Protein 6VD8 (pdb70)

Radius of gyration: 15.85 Å; Cα contacts (8 Å, |Δi|>4): 257; chains: 2; bounding box: 36×40×40 Å

Secondary structure (DSSP, 8-state):
---SSSPPHHHHHHHHHHHHTSTTEEEEEEEEEE-SSSS--EEEEEEEE-TTT--HHHHHHHHHHHHHHHH---EEEEEEESS--/---HHHHHHHHHTSTTEEEEEEEEEEE-TTS-EEEEEEEEE-TTT--HHHHHHHHHHHHHHHH---EEEEEEESS---

Organism: Pseudomonas aeruginosa (strain ATCC 15692 / DSM 22644 / CIP 104116 / JCM 14847 / LMG 12228 / 1C / PRS 101 / PAO1) (NCBI:txid208964)

Solvent-accessible surface area: 8931 Å² total; per-residue (Å²): 89,6,57,127,56,138,19,137,114,134,48,24,37,61,0,72,120,27,0,71,60,16,115,11,16,86,17,32,57,46,33,72,26,94,59,123,83,117,68,54,20,3,0,6,0,10,0,13,22,48,81,95,131,30,94,28,67,56,1,12,42,72,0,54,46,45,1,86,113,108,5,135,5,140,53,6,1,1,2,31,18,71,79,71,126,225,43,114,73,66,87,0,105,120,22,0,80,59,17,116,10,16,89,16,32,56,45,31,70,38,110,73,92,156,90,48,109,44,10,0,7,0,9,0,13,21,49,80,95,131,29,95,29,61,55,1,21,41,70,0,54,47,43,1,86,113,128,23,143,5,138,64,6,2,1,1,30,5,56,74,69,69,155

B-factor: mean 37.28, std 8.56, range [24.03, 72.31]

Foldseek 3Di:
DQDWDDRDVVNVVVVLCVLCVDWFFDDKDPWDWDDPDGPAIEIEIETAGACVTDPPVRSVVVSCCCCCVPVVHPHYHYHYDNDDD/DDDVVVVLCVLCVPWFFPDKDPWDWDADPVGAIEIEIETAGACVTDPPVRSVVVSCCCCCVPVVHPHYHYHYDNDDDD

Sequence (163 aa):
PLGSGVPKEIQLAELREALLGIPGVTGLHDLHVWSITSGKISLTSHLVYDPALVDAEALLGTVKALLHDRYEIEHSTLQLETSACEIQLAELREALLGIPGVTGLHDLHVWSITSGKISLTSHLVYDPALVDAEALLGTVKALLHDRYEIEHSTLQLETSACA

Structure (mmCIF, N/CA/C/O backbone):
data_6VD8
#
_entry.id   6VD8
#
_cell.length_a   36.916
_cell.length_b   58.247
_cell.length_c   72.014
_cell.angle_alpha   90.00
_cell.angle_beta   90.00
_cell.angle_gamma   90.00
#
_symmetry.space_group_name_H-M   'P 21 21 21'
#
loop_
_entity.id
_entity.type
_entity.pdbx_description
1 polymer 'Probable cation efflux system protein'
2 non-polymer 'ZINC ION'
3 water water
#
loop_
_atom_site.group_PDB
_atom_site.id
_atom_site.type_symbol
_atom_site.label_atom_id
_atom_site.label_alt_id
_atom_site.label_comp_id
_atom_site.label_asym_id
_atom_site.label_entity_id
_atom_site.label_seq_id
_atom_site.pdbx_PDB_ins_code
_atom_site.Cartn_x
_atom_site.Cartn_y
_atom_site.Cartn_z
_atom_site.occupancy
_atom_site.B_iso_or_equiv
_atom_site.auth_seq_id
_atom_site.auth_comp_id
_atom_site.auth_asym_id
_atom_site.auth_atom_id
_atom_site.pdbx_PDB_model_num
ATOM 1 N N . PRO A 1 1 ? -3.284 -14.576 47.041 1.00 59.04 206 PRO A N 1
ATOM 2 C CA . PRO A 1 1 ? -2.723 -15.935 46.907 1.00 59.42 206 PRO A CA 1
ATOM 3 C C . PRO A 1 1 ? -1.534 -16.253 47.833 1.00 60.00 206 PRO A C 1
ATOM 4 O O . PRO A 1 1 ? -1.023 -17.357 47.748 1.00 59.49 206 PRO A O 1
ATOM 8 N N . LEU A 1 2 ? -1.125 -15.298 48.680 1.00 60.69 207 LEU A N 1
ATOM 9 C CA . LEU A 1 2 ? -0.054 -15.473 49.700 1.00 60.83 207 LEU A CA 1
ATOM 10 C C . LEU A 1 2 ? -0.665 -16.027 50.994 1.00 61.68 207 LEU A C 1
ATOM 11 O O . LEU A 1 2 ? 0.092 -16.603 51.799 1.00 61.63 207 LEU A O 1
ATOM 16 N N . GLY A 1 3 ? -1.977 -15.843 51.184 1.00 62.65 208 GLY A N 1
ATOM 17 C CA . GLY A 1 3 ? -2.747 -16.383 52.321 1.00 63.25 208 GLY A CA 1
ATOM 18 C C . GLY A 1 3 ? -2.406 -15.685 53.627 1.00 64.14 208 GLY A C 1
ATOM 19 O O . GLY A 1 3 ? -1.535 -14.792 53.616 1.00 63.74 208 GLY A O 1
ATOM 20 N N . SER A 1 4 ? -3.080 -16.075 54.713 1.00 66.21 209 SER A N 1
ATOM 21 C CA . SER A 1 4 ? -2.831 -15.596 56.098 1.00 66.84 209 SER A CA 1
ATOM 22 C C . SER A 1 4 ? -1.649 -16.368 56.693 1.00 66.95 209 SER A C 1
ATOM 23 O O . SER A 1 4 ? -1.527 -17.575 56.401 1.00 68.05 209 SER A O 1
ATOM 26 N N . GLY A 1 5 ? -0.818 -15.692 57.493 1.00 66.28 210 GLY A N 1
ATOM 27 C CA . GLY A 1 5 ? 0.414 -16.253 58.081 1.00 65.47 210 GLY A CA 1
ATOM 28 C C . GLY A 1 5 ? 1.615 -16.035 57.176 1.00 64.37 210 GLY A C 1
ATOM 29 O O . GLY A 1 5 ? 1.435 -15.461 56.081 1.00 64.34 210 GLY A O 1
ATOM 30 N N . VAL A 1 6 ? 2.797 -16.475 57.624 1.00 61.99 211 VAL A N 1
ATOM 31 C CA . VAL A 1 6 ? 4.104 -16.312 56.916 1.00 60.40 211 VAL A CA 1
ATOM 32 C C . VAL A 1 6 ? 3.976 -16.856 55.493 1.00 57.97 211 VAL A C 1
ATOM 33 O O . VAL A 1 6 ? 3.725 -18.045 55.301 1.00 56.94 211 VAL A O 1
ATOM 37 N N . PRO A 1 7 ? 4.120 -16.000 54.453 1.00 55.34 212 PRO A N 1
ATOM 38 C CA . PRO A 1 7 ? 4.128 -16.466 53.066 1.00 54.25 212 PRO A CA 1
ATOM 39 C C . PRO A 1 7 ? 5.203 -17.534 52.810 1.00 52.27 212 PRO A C 1
ATOM 40 O O . PRO A 1 7 ? 6.331 -17.335 53.222 1.00 50.89 212 PRO A O 1
ATOM 44 N N . LYS A 1 8 ? 4.823 -18.632 52.147 1.00 51.24 213 LYS A N 1
ATOM 45 C CA . LYS A 1 8 ? 5.734 -19.749 51.776 1.00 50.63 213 LYS A CA 1
ATOM 46 C C . LYS A 1 8 ? 6.544 -19.349 50.537 1.00 49.09 213 LYS A C 1
ATOM 47 O O . LYS A 1 8 ? 6.109 -18.430 49.818 1.00 49.66 213 LYS A O 1
ATOM 53 N N . GLU A 1 9 ? 7.670 -20.028 50.296 1.00 47.68 214 GLU A N 1
ATOM 54 C CA . GLU A 1 9 ? 8.619 -19.730 49.187 1.00 46.87 214 GLU A CA 1
ATOM 55 C C . GLU A 1 9 ? 8.001 -20.137 47.843 1.00 46.54 214 GLU A C 1
ATOM 56 O O . GLU A 1 9 ? 8.453 -19.601 46.809 1.00 46.35 214 GLU A O 1
ATOM 62 N N . ILE A 1 10 ? 7.022 -21.050 47.854 1.00 46.56 215 ILE A N 1
ATOM 63 C CA . ILE A 1 10 ? 6.315 -21.545 46.634 1.00 46.45 215 ILE A CA 1
ATOM 64 C C . ILE A 1 10 ? 5.234 -20.535 46.225 1.00 45.51 215 ILE A C 1
ATOM 65 O O . ILE A 1 10 ? 4.949 -20.460 45.018 1.00 45.73 215 ILE A O 1
ATOM 70 N N . GLN A 1 11 ? 4.683 -19.775 47.180 1.00 44.33 216 GLN A N 1
ATOM 71 C CA . GLN A 1 11 ? 3.726 -18.662 46.927 1.00 43.40 216 GLN A CA 1
ATOM 72 C C . GLN A 1 11 ? 4.509 -17.463 46.376 1.00 42.45 216 GLN A C 1
ATOM 73 O O . GLN A 1 11 ? 4.044 -16.841 45.394 1.00 41.88 216 GLN A O 1
ATOM 79 N N . LEU A 1 12 ? 5.702 -17.216 46.925 1.00 41.69 217 LEU A N 1
ATOM 80 C CA . LEU A 1 12 ? 6.663 -16.194 46.424 1.00 41.16 217 LEU A CA 1
ATOM 81 C C . LEU A 1 12 ? 7.107 -16.564 45.003 1.00 40.48 217 LEU A C 1
ATOM 82 O O . LEU A 1 12 ? 7.264 -15.644 44.186 1.00 39.95 217 LEU A O 1
ATOM 87 N N . ALA A 1 13 ? 7.299 -17.858 44.727 1.00 40.88 218 ALA A N 1
ATOM 88 C CA . ALA A 1 13 ? 7.671 -18.397 43.396 1.00 41.50 218 ALA A CA 1
ATOM 89 C C . ALA A 1 13 ? 6.621 -17.975 42.362 1.00 41.81 218 ALA A C 1
ATOM 90 O O . ALA A 1 13 ? 7.014 -17.553 41.265 1.00 42.12 218 ALA A O 1
ATOM 92 N N . GLU A 1 14 ? 5.337 -18.081 42.713 1.00 43.24 219 GLU A N 1
ATOM 93 C CA . GLU A 1 14 ? 4.187 -17.712 41.843 1.00 44.11 219 GLU A CA 1
ATOM 94 C C . GLU A 1 14 ? 4.117 -16.182 41.708 1.00 43.40 219 GLU A C 1
ATOM 95 O O . GLU A 1 14 ? 3.780 -15.703 40.603 1.00 43.06 219 GLU A O 1
ATOM 101 N N . LEU A 1 15 ? 4.417 -15.447 42.785 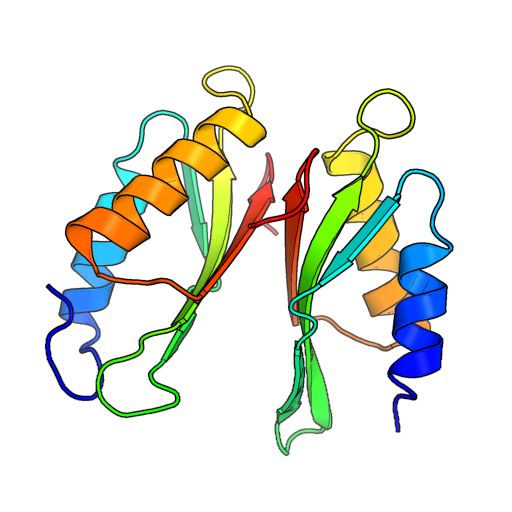1.00 42.57 220 LEU A N 1
ATOM 102 C CA . LEU A 1 15 ? 4.469 -13.958 42.796 1.00 41.82 220 LEU A CA 1
ATOM 103 C C . LEU A 1 15 ? 5.584 -13.475 41.856 1.00 41.21 220 LEU A C 1
ATOM 104 O O . LEU A 1 15 ? 5.351 -12.493 41.129 1.00 39.55 220 LEU A O 1
ATOM 109 N N . ARG A 1 16 ? 6.745 -14.138 41.879 1.00 41.34 221 ARG A N 1
ATOM 110 C CA . ARG A 1 16 ? 7.904 -13.845 40.988 1.00 42.28 221 ARG A CA 1
ATOM 111 C C . ARG A 1 16 ? 7.471 -13.997 39.525 1.00 41.42 221 ARG A C 1
ATOM 112 O O . ARG A 1 16 ? 7.720 -13.066 38.742 1.00 39.88 221 ARG A O 1
ATOM 120 N N . GLU A 1 17 ? 6.851 -15.128 39.179 1.00 41.56 222 GLU A N 1
ATOM 121 C CA . GLU A 1 17 ? 6.348 -15.439 37.811 1.00 42.05 222 GLU A CA 1
ATOM 122 C C . GLU A 1 17 ? 5.367 -14.352 37.357 1.00 40.37 222 GLU A C 1
ATOM 123 O O . GLU A 1 17 ? 5.467 -13.925 36.190 1.00 40.64 222 GLU A O 1
ATOM 129 N N . ALA A 1 18 ? 4.460 -13.926 38.243 1.00 38.79 223 ALA A N 1
ATOM 130 C CA . ALA A 1 18 ? 3.431 -12.890 37.976 1.00 38.27 223 ALA A CA 1
ATOM 131 C C . ALA A 1 18 ? 4.107 -11.567 37.584 1.00 37.35 223 ALA A C 1
ATOM 132 O O . ALA A 1 18 ? 3.669 -10.949 36.593 1.00 37.30 223 ALA A O 1
ATOM 134 N N . LEU A 1 19 ? 5.140 -11.160 38.327 1.00 36.38 224 LEU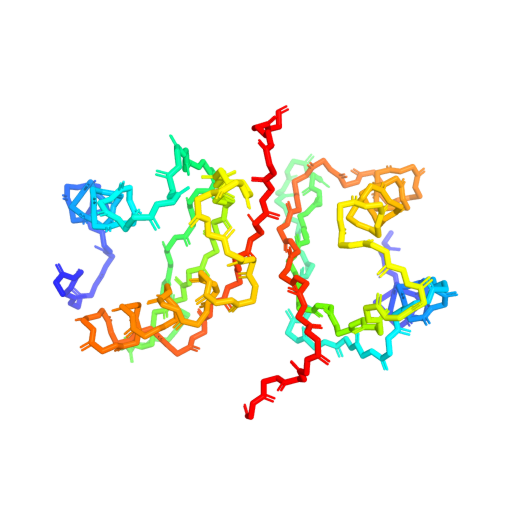 A N 1
ATOM 135 C CA . LEU A 1 19 ? 5.904 -9.904 38.090 1.00 36.06 224 LEU A CA 1
ATOM 136 C C . LEU A 1 19 ? 6.744 -10.037 36.812 1.00 36.46 224 LEU A C 1
ATOM 137 O O . LEU A 1 19 ? 6.770 -9.072 36.025 1.00 36.65 224 LEU A O 1
ATOM 142 N N . LEU A 1 20 ? 7.398 -11.186 36.612 1.00 36.89 225 LEU A N 1
ATOM 143 C CA . LEU A 1 20 ? 8.228 -11.489 35.411 1.00 37.85 225 LEU A CA 1
ATOM 144 C C . LEU A 1 20 ? 7.331 -11.656 34.176 1.00 38.47 225 LEU A C 1
ATOM 145 O O . LEU A 1 20 ? 7.855 -11.521 33.054 1.00 39.27 225 LEU A O 1
ATOM 150 N N . GLY A 1 21 ? 6.038 -11.939 34.375 1.00 38.87 226 GLY A N 1
ATOM 151 C CA . GLY A 1 21 ? 5.040 -12.119 33.301 1.00 39.01 226 GLY A CA 1
ATOM 152 C C . GLY A 1 21 ? 4.524 -10.801 32.736 1.00 39.35 226 GLY A C 1
ATOM 153 O O . GLY A 1 21 ? 3.887 -10.837 31.666 1.00 39.49 226 GLY A O 1
ATOM 154 N N . ILE A 1 22 ? 4.763 -9.677 33.422 1.00 39.41 227 ILE A N 1
ATOM 155 C CA . ILE A 1 22 ? 4.326 -8.316 32.982 1.00 39.09 227 ILE A CA 1
ATOM 156 C C . ILE A 1 22 ? 5.137 -7.921 31.748 1.00 38.34 227 ILE A C 1
ATOM 157 O O . ILE A 1 22 ? 6.363 -7.989 31.773 1.00 38.50 227 ILE A O 1
ATOM 162 N N . PRO A 1 23 ? 4.485 -7.517 30.631 1.00 37.42 228 PRO A N 1
ATOM 163 C CA . PRO A 1 23 ? 5.200 -7.034 29.448 1.00 37.22 228 PRO A CA 1
ATOM 164 C C . PRO A 1 23 ? 6.155 -5.872 29.761 1.00 36.53 228 PRO A C 1
ATOM 165 O O . PRO A 1 23 ? 5.713 -4.893 30.339 1.00 37.23 228 PRO A O 1
ATOM 169 N N . GLY A 1 24 ? 7.430 -6.017 29.385 1.00 35.68 229 GLY A N 1
ATOM 170 C CA . GLY A 1 24 ? 8.485 -5.006 29.593 1.00 35.30 229 GLY A CA 1
ATOM 171 C C . GLY A 1 24 ? 9.481 -5.423 30.663 1.00 34.69 229 GLY A C 1
ATOM 172 O O . GLY A 1 24 ? 10.639 -4.980 30.582 1.00 34.44 229 GLY A O 1
ATOM 173 N N . VAL A 1 25 ? 9.052 -6.241 31.632 1.00 34.55 230 VAL A N 1
ATOM 174 C CA . VAL A 1 25 ? 9.900 -6.744 32.755 1.00 34.49 230 VAL A CA 1
ATOM 175 C C . VAL A 1 25 ? 10.833 -7.836 32.216 1.00 34.46 230 VAL A C 1
ATOM 176 O O . VAL A 1 25 ? 10.321 -8.820 31.650 1.00 34.38 230 VAL A O 1
ATOM 180 N N . THR A 1 26 ? 12.147 -7.656 32.385 1.00 34.34 231 THR A N 1
ATOM 181 C CA . THR A 1 26 ? 13.210 -8.593 31.931 1.00 34.50 231 THR A CA 1
ATOM 182 C C . THR A 1 26 ? 13.826 -9.336 33.124 1.00 34.46 231 THR A C 1
ATOM 183 O O . THR A 1 26 ? 14.344 -10.449 32.906 1.00 34.70 231 THR A O 1
ATOM 187 N N . GLY A 1 27 ? 13.784 -8.749 34.326 1.00 33.74 232 GLY A N 1
ATOM 188 C CA . GLY A 1 27 ? 14.493 -9.270 35.511 1.00 33.72 232 GLY A CA 1
ATOM 189 C C . GLY A 1 27 ? 13.810 -8.904 36.819 1.00 33.33 232 GLY A C 1
ATOM 190 O O . GLY A 1 27 ? 12.943 -8.003 36.819 1.00 32.72 232 GLY A O 1
ATOM 191 N N . LEU A 1 28 ? 14.220 -9.571 37.900 1.00 33.03 233 LEU A N 1
ATOM 192 C CA . LEU A 1 28 ? 13.639 -9.443 39.261 1.00 32.94 233 LEU A CA 1
ATOM 193 C C . LEU A 1 28 ? 14.662 -9.959 40.281 1.00 31.87 233 LEU A C 1
ATOM 194 O O . LEU A 1 28 ? 15.133 -11.098 40.108 1.00 31.66 233 LEU A O 1
ATOM 199 N N . HIS A 1 29 ? 15.014 -9.145 41.283 1.00 30.63 234 HIS A N 1
ATOM 200 C CA . HIS A 1 29 ? 15.943 -9.521 42.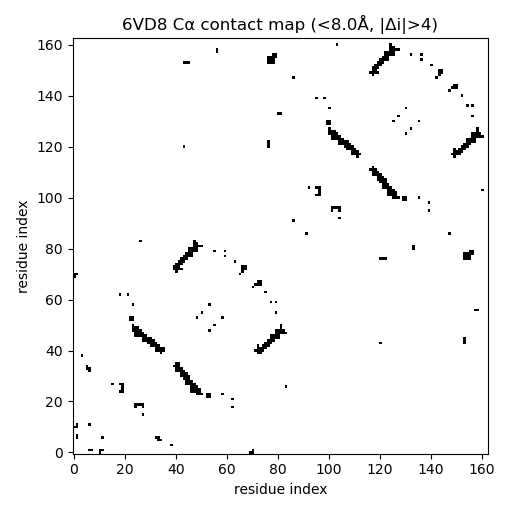384 1.00 30.05 234 HIS A CA 1
ATOM 201 C C . HIS A 1 29 ? 15.680 -8.664 43.628 1.00 29.56 234 HIS A C 1
ATOM 202 O O . HIS A 1 29 ? 15.002 -7.624 43.508 1.00 29.37 234 HIS A O 1
ATOM 209 N N . ASP A 1 30 ? 16.206 -9.105 44.775 1.00 29.06 235 ASP A N 1
ATOM 210 C CA . ASP A 1 30 ? 16.089 -8.432 46.097 1.00 28.85 235 ASP A CA 1
ATOM 211 C C . ASP A 1 30 ? 14.606 -8.294 46.464 1.00 28.86 235 ASP A C 1
ATOM 212 O O . ASP A 1 30 ? 14.204 -7.207 46.927 1.00 29.55 235 ASP A O 1
ATOM 217 N N . LEU A 1 31 ? 13.830 -9.365 46.270 1.00 28.63 236 LEU A N 1
ATOM 218 C CA . LEU A 1 31 ? 12.392 -9.441 46.644 1.00 28.40 236 LEU A CA 1
ATOM 219 C C . LEU A 1 31 ? 12.281 -9.611 48.162 1.00 28.36 236 LEU A C 1
ATOM 220 O O . LEU A 1 31 ? 12.871 -10.570 48.689 1.00 28.06 236 LEU A O 1
ATOM 225 N N . HIS A 1 32 ? 11.563 -8.702 48.827 1.00 28.48 237 HIS A N 1
ATOM 226 C CA . HIS A 1 32 ? 11.193 -8.784 50.264 1.00 29.01 237 HIS A CA 1
ATOM 227 C C . HIS A 1 32 ? 9.670 -8.742 50.392 1.00 29.65 237 HIS A C 1
ATOM 228 O O . HIS A 1 32 ? 9.069 -7.768 49.903 1.00 29.01 237 HIS A O 1
ATOM 235 N N . VAL A 1 33 ? 9.083 -9.770 51.007 1.00 30.93 238 VAL A N 1
ATOM 236 C CA . VAL A 1 33 ? 7.641 -9.829 51.382 1.00 32.47 238 VAL A CA 1
ATOM 237 C C . VAL A 1 33 ? 7.564 -10.206 52.864 1.00 33.80 238 VAL A C 1
ATOM 238 O O . VAL A 1 33 ? 8.131 -11.250 53.233 1.00 33.76 238 VAL A O 1
ATOM 242 N N . TRP A 1 34 ? 6.908 -9.375 53.679 1.00 35.79 239 TRP A N 1
ATOM 243 C CA . TRP A 1 34 ? 6.757 -9.579 55.146 1.00 37.97 239 TRP A CA 1
ATOM 244 C C . TRP A 1 34 ? 5.415 -9.010 55.622 1.00 40.53 239 TRP A C 1
ATOM 245 O O . TRP A 1 34 ? 4.843 -8.171 54.897 1.00 40.43 239 TRP A O 1
ATOM 256 N N . SER A 1 35 ? 4.949 -9.448 56.798 1.00 44.34 240 SER A N 1
ATOM 257 C CA . SER A 1 35 ? 3.730 -8.943 57.484 1.00 47.90 240 SER A CA 1
ATOM 258 C C . SER A 1 35 ? 4.119 -8.186 58.760 1.00 51.48 240 SER A C 1
ATOM 259 O O . 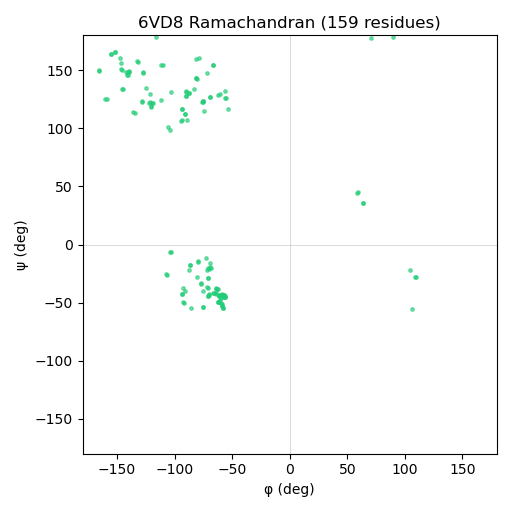SER A 1 35 ? 4.844 -8.762 59.591 1.00 53.41 240 SER A O 1
ATOM 262 N N . ILE A 1 36 ? 3.679 -6.929 58.871 1.00 55.13 241 ILE A N 1
ATOM 263 C CA . ILE A 1 36 ? 3.946 -6.030 60.032 1.00 57.60 241 ILE A CA 1
ATOM 264 C C . ILE A 1 36 ? 2.875 -6.303 61.092 1.00 60.24 241 ILE A C 1
ATOM 265 O O . ILE A 1 36 ? 3.247 -6.592 62.242 1.00 61.38 241 ILE A O 1
ATOM 270 N N . THR A 1 37 ? 1.598 -6.204 60.704 1.00 62.31 242 THR A N 1
ATOM 271 C CA . THR A 1 37 ? 0.405 -6.524 61.536 1.00 64.17 242 THR A CA 1
ATOM 272 C C . THR A 1 37 ? -0.339 -7.703 60.900 1.00 65.18 242 THR A C 1
ATOM 273 O O . THR A 1 37 ? 0.098 -8.164 59.830 1.00 65.59 242 THR A O 1
ATOM 277 N N . SER A 1 38 ? -1.428 -8.159 61.529 1.00 64.80 243 SER A N 1
ATOM 278 C CA . SER A 1 38 ? -2.274 -9.279 61.040 1.00 64.18 243 SER A CA 1
ATOM 279 C C . SER A 1 38 ? -3.128 -8.809 59.854 1.00 63.89 243 SER A C 1
ATOM 280 O O . SER A 1 38 ? -4.014 -7.942 60.050 1.00 63.87 243 SER A O 1
ATOM 283 N N . GLY A 1 39 ? -2.873 -9.381 58.675 1.00 62.67 244 GLY A N 1
ATOM 284 C CA . GLY A 1 39 ? -3.588 -9.079 57.417 1.00 61.54 244 GLY A CA 1
ATOM 285 C C . GLY A 1 39 ? -2.732 -8.255 56.470 1.00 60.46 244 GLY A C 1
ATOM 286 O O . GLY A 1 39 ? -2.533 -8.695 55.316 1.00 61.28 244 GLY A O 1
ATOM 287 N N . LYS A 1 40 ? -2.235 -7.104 56.936 1.00 58.35 245 LYS A N 1
ATOM 288 C CA . LYS A 1 40 ? -1.411 -6.156 56.133 1.00 56.33 245 LYS A CA 1
ATOM 289 C C . LYS A 1 40 ? -0.111 -6.852 55.710 1.00 54.62 245 LYS A C 1
ATOM 290 O O . LYS A 1 40 ? 0.562 -7.429 56.588 1.00 55.21 245 LYS A O 1
ATOM 292 N N . ILE A 1 41 ? 0.207 -6.813 54.415 1.00 51.72 246 ILE A N 1
ATOM 293 C CA . ILE A 1 41 ? 1.438 -7.412 53.813 1.00 49.70 246 ILE A CA 1
ATOM 294 C C . ILE A 1 41 ? 2.166 -6.312 53.038 1.00 46.09 246 ILE A C 1
ATOM 295 O O . ILE A 1 41 ? 1.499 -5.581 52.285 1.00 45.75 246 ILE A O 1
ATOM 300 N N . SER A 1 42 ? 3.487 -6.219 53.218 1.00 42.38 247 SER A N 1
ATOM 301 C CA . SER A 1 42 ? 4.386 -5.235 52.562 1.00 39.58 247 SER A CA 1
ATOM 302 C C . SER A 1 42 ? 5.292 -5.956 51.558 1.00 36.68 247 SER A C 1
ATOM 303 O O . SER A 1 42 ? 5.527 -7.160 51.739 1.00 35.40 247 SER A O 1
ATOM 306 N N . LEU A 1 43 ? 5.766 -5.235 50.539 1.00 34.13 248 LEU A N 1
ATOM 307 C CA . LEU A 1 43 ? 6.657 -5.772 49.478 1.00 33.02 248 LEU A CA 1
ATOM 308 C C . LEU A 1 43 ? 7.659 -4.694 49.046 1.00 32.50 248 LEU A C 1
ATOM 309 O O . LEU A 1 43 ? 7.240 -3.548 48.823 1.00 32.35 248 LEU A O 1
ATOM 314 N N . THR A 1 44 ? 8.937 -5.061 48.939 1.00 31.36 249 THR A N 1
ATOM 315 C CA . THR A 1 44 ? 9.982 -4.286 48.221 1.00 30.77 249 THR A CA 1
ATOM 316 C C . THR A 1 44 ? 10.667 -5.226 47.227 1.00 30.18 249 THR A C 1
ATOM 317 O O . THR A 1 44 ? 10.750 -6.436 47.518 1.00 30.96 249 THR A O 1
ATOM 321 N N . SER A 1 45 ? 11.120 -4.687 46.094 1.00 29.28 250 SER A N 1
ATOM 322 C CA . SER A 1 45 ? 11.787 -5.456 45.014 1.00 28.83 250 SER A CA 1
ATOM 323 C C . SER A 1 45 ? 12.495 -4.511 44.040 1.00 28.70 250 SER A C 1
ATOM 324 O O . SER A 1 45 ? 12.031 -3.365 43.876 1.00 28.88 250 SER A O 1
ATOM 327 N N . HIS A 1 46 ? 13.588 -4.985 43.436 1.00 28.22 251 HIS A N 1
ATOM 328 C CA . HIS A 1 46 ? 14.220 -4.394 42.229 1.00 28.38 251 HIS A CA 1
ATOM 329 C C . HIS A 1 46 ? 13.581 -5.045 40.999 1.00 28.59 251 HIS A C 1
ATOM 330 O O . HIS A 1 46 ? 13.462 -6.283 40.991 1.00 28.55 251 HIS A O 1
ATOM 337 N N . LEU A 1 47 ? 13.165 -4.237 40.020 1.00 28.87 252 LEU A N 1
ATOM 338 C CA . LEU A 1 47 ? 12.577 -4.706 38.737 1.00 29.40 252 LEU A CA 1
ATOM 339 C C . LEU A 1 47 ? 13.434 -4.189 37.580 1.00 29.37 252 LEU A C 1
ATOM 340 O O . LEU A 1 47 ? 13.562 -2.959 37.445 1.00 29.15 252 LEU A O 1
ATOM 345 N N . VAL A 1 48 ? 14.004 -5.102 36.790 1.00 29.47 253 VAL A N 1
ATOM 346 C CA . VAL A 1 48 ? 14.743 -4.776 35.536 1.00 30.12 253 VAL A CA 1
ATOM 347 C C . VAL A 1 48 ? 13.721 -4.794 34.394 1.00 30.81 253 VAL A C 1
ATOM 348 O O . VAL A 1 48 ? 12.979 -5.790 34.284 1.00 30.75 253 VAL A O 1
ATOM 352 N N . TYR A 1 49 ? 13.663 -3.717 33.606 1.00 31.48 254 TYR A N 1
ATOM 353 C CA . TYR A 1 49 ? 12.703 -3.539 32.486 1.00 31.72 254 TYR A CA 1
ATOM 354 C C . TYR A 1 49 ? 13.453 -3.069 31.234 1.00 32.40 254 TYR A C 1
ATOM 355 O O . TYR A 1 49 ? 14.561 -2.513 31.365 1.00 31.99 254 TYR A O 1
ATOM 364 N N . ASP A 1 50 ? 12.857 -3.304 30.061 1.00 33.36 255 ASP A N 1
ATOM 365 C CA . ASP A 1 50 ? 13.349 -2.825 28.742 1.00 34.57 255 ASP A CA 1
ATOM 366 C C . ASP A 1 50 ? 12.706 -1.469 28.460 1.00 35.04 255 ASP A C 1
ATOM 367 O O . ASP A 1 50 ? 11.495 -1.391 28.257 1.00 34.57 255 ASP A O 1
ATOM 372 N N . PRO A 1 51 ? 13.483 -0.360 28.444 1.00 35.34 256 PRO A N 1
ATOM 373 C CA . PRO A 1 51 ? 12.912 0.976 28.265 1.00 35.99 256 PRO A CA 1
ATOM 374 C C . PRO A 1 51 ? 12.346 1.209 26.855 1.00 36.77 256 PRO A C 1
ATOM 375 O O . PRO A 1 51 ? 11.538 2.108 26.699 1.00 37.57 256 PRO A O 1
ATOM 379 N N . ALA A 1 52 ? 12.778 0.403 25.878 1.00 37.26 257 ALA A N 1
ATOM 380 C CA . ALA A 1 52 ? 12.276 0.405 24.484 1.00 38.55 257 ALA A CA 1
ATOM 381 C C . ALA A 1 52 ? 10.851 -0.162 24.433 1.00 39.31 257 ALA A C 1
ATOM 382 O O . ALA A 1 52 ? 10.093 0.241 23.529 1.00 39.86 257 ALA A O 1
ATOM 384 N N . LEU A 1 53 ? 10.505 -1.058 25.365 1.00 39.94 258 LEU A N 1
ATOM 385 C CA . LEU A 1 53 ? 9.212 -1.797 25.381 1.00 41.08 258 LEU A CA 1
ATOM 386 C C . LEU A 1 53 ? 8.181 -1.062 26.246 1.00 41.62 258 LEU A C 1
ATOM 387 O O . LEU A 1 53 ? 7.013 -0.992 25.815 1.00 42.46 258 LEU A O 1
ATOM 392 N N . VAL A 1 54 ? 8.581 -0.549 27.416 1.00 42.00 259 VAL A N 1
ATOM 393 C CA . VAL A 1 54 ? 7.645 0.046 28.420 1.00 42.08 259 VAL A CA 1
ATOM 394 C C . VAL A 1 54 ? 8.271 1.290 29.066 1.00 42.08 259 VAL A C 1
ATOM 395 O O . VAL A 1 54 ? 9.502 1.318 29.251 1.00 41.30 259 VAL A O 1
ATOM 399 N N . ASP A 1 55 ? 7.428 2.274 29.396 1.00 42.68 260 ASP A N 1
ATOM 400 C CA . ASP A 1 55 ? 7.786 3.496 30.166 1.00 43.55 260 ASP A CA 1
ATOM 401 C C . ASP A 1 55 ? 7.801 3.141 31.658 1.00 41.86 260 ASP A C 1
ATOM 402 O O . ASP A 1 55 ? 6.943 2.343 32.082 1.00 41.18 260 ASP A O 1
ATOM 407 N N . ALA A 1 56 ? 8.736 3.720 32.417 1.00 40.39 261 ALA A N 1
ATOM 408 C CA . ALA A 1 56 ? 8.955 3.459 33.861 1.00 40.06 261 ALA A CA 1
ATOM 409 C C . ALA A 1 56 ? 7.674 3.750 34.653 1.00 39.63 261 ALA A C 1
ATOM 410 O O . ALA A 1 56 ? 7.207 2.846 35.376 1.00 39.24 261 ALA A O 1
ATOM 412 N N . GLU A 1 57 ? 7.131 4.963 34.515 1.00 39.80 262 GLU A N 1
ATOM 413 C CA . GLU A 1 57 ? 5.927 5.439 35.253 1.00 40.24 262 GLU A CA 1
ATOM 414 C C . GLU A 1 57 ? 4.737 4.522 34.937 1.00 39.23 262 GLU A C 1
ATOM 415 O O . GLU A 1 57 ? 4.001 4.166 35.879 1.00 38.99 262 GLU A O 1
ATOM 421 N N . ALA A 1 58 ? 4.568 4.149 33.663 1.00 38.40 263 ALA A N 1
ATOM 422 C CA . ALA A 1 58 ? 3.500 3.244 33.174 1.00 37.82 263 ALA A CA 1
ATOM 423 C C . ALA A 1 58 ? 3.647 1.863 33.826 1.00 37.52 263 ALA A C 1
ATOM 424 O O . ALA A 1 58 ? 2.633 1.342 34.337 1.00 37.76 263 ALA A O 1
ATOM 426 N N . LEU A 1 59 ? 4.859 1.296 33.808 1.00 37.18 264 LEU A N 1
ATOM 427 C CA . LEU A 1 59 ? 5.171 -0.043 34.383 1.00 36.94 264 LEU A CA 1
ATOM 428 C C . LEU A 1 59 ? 4.887 -0.027 35.890 1.00 36.54 264 LEU A C 1
ATOM 429 O O . LEU A 1 59 ? 4.280 -0.997 36.383 1.00 36.48 264 LEU A O 1
ATOM 434 N N . LEU A 1 60 ? 5.311 1.034 36.583 1.00 35.71 265 LEU A N 1
ATOM 435 C CA 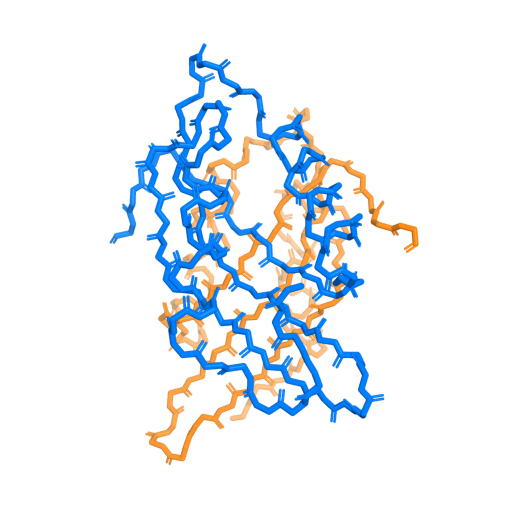. LEU A 1 60 ? 5.091 1.227 38.042 1.00 35.30 265 LEU A CA 1
ATOM 436 C C . LEU A 1 60 ? 3.588 1.157 38.341 1.00 34.52 265 LEU A C 1
ATOM 437 O O . LEU A 1 60 ? 3.215 0.466 39.311 1.00 34.28 265 LEU A O 1
ATOM 442 N N . GLY A 1 61 ? 2.767 1.834 37.529 1.00 33.41 266 GLY A N 1
ATOM 443 C CA . GLY A 1 61 ? 1.294 1.827 37.631 1.00 33.14 266 GLY A CA 1
ATOM 444 C C . GLY A 1 61 ? 0.718 0.428 37.465 1.00 32.82 266 GLY A C 1
ATOM 445 O O . GLY A 1 61 ? -0.188 0.063 38.247 1.00 32.83 266 GLY A O 1
ATOM 446 N N . THR A 1 62 ? 1.228 -0.330 36.487 1.00 32.34 267 THR A N 1
ATOM 447 C CA . THR A 1 62 ? 0.785 -1.712 36.152 1.00 32.43 267 THR A CA 1
ATOM 448 C C . THR A 1 62 ? 1.125 -2.664 37.307 1.00 32.70 267 THR A C 1
ATOM 449 O O . THR A 1 62 ? 0.276 -3.518 37.627 1.00 32.92 267 THR A O 1
ATOM 453 N N . VAL A 1 63 ? 2.315 -2.524 37.904 1.00 32.85 268 VAL A N 1
ATOM 454 C CA . VAL A 1 63 ? 2.809 -3.410 39.002 1.00 32.97 268 VAL A CA 1
ATOM 455 C C . VAL A 1 63 ? 2.006 -3.118 40.276 1.00 33.10 268 VAL A C 1
ATOM 456 O O . VAL A 1 63 ? 1.609 -4.093 40.938 1.00 32.40 268 VAL A O 1
ATOM 460 N N . LYS A 1 64 ? 1.782 -1.839 40.603 1.00 34.08 269 LYS A N 1
ATOM 461 C CA . LYS A 1 64 ? 0.992 -1.406 41.790 1.00 35.31 269 LYS A CA 1
ATOM 462 C C . LYS A 1 64 ? -0.418 -2.007 41.716 1.00 35.37 269 LYS A C 1
ATOM 463 O O . LYS A 1 64 ? -0.912 -2.495 42.760 1.00 35.26 269 LYS A O 1
ATOM 469 N N . ALA A 1 65 ? -1.034 -1.971 40.528 1.00 35.54 270 ALA A N 1
ATOM 470 C CA . ALA A 1 65 ? -2.389 -2.503 40.253 1.00 35.66 270 ALA A CA 1
ATOM 471 C C . ALA A 1 65 ? -2.416 -4.012 40.529 1.00 35.33 270 ALA A C 1
ATOM 472 O O . ALA A 1 65 ? -3.334 -4.462 41.245 1.00 35.04 270 ALA A O 1
ATOM 474 N N . LEU A 1 66 ? -1.440 -4.754 39.990 1.00 35.02 271 LEU A N 1
ATOM 475 C CA . LEU A 1 66 ? -1.309 -6.224 40.176 1.00 34.97 271 LEU A CA 1
ATOM 476 C C . LEU A 1 66 ? -1.174 -6.537 41.670 1.00 34.80 271 LEU A C 1
ATOM 477 O O . LEU A 1 66 ? -1.955 -7.366 42.161 1.00 34.41 271 LEU A O 1
ATOM 482 N N . LEU A 1 67 ? -0.220 -5.892 42.352 1.00 34.28 272 LEU A N 1
ATOM 483 C CA . LEU A 1 67 ? 0.102 -6.141 43.784 1.00 34.64 272 LEU A CA 1
ATOM 484 C C . LEU A 1 67 ? -1.109 -5.805 44.663 1.00 34.82 272 LEU A C 1
ATOM 485 O O . LEU A 1 67 ? -1.346 -6.552 45.633 1.00 34.53 272 LEU A O 1
ATOM 490 N N . HIS A 1 68 ? -1.844 -4.736 44.339 1.00 35.45 273 HIS A N 1
ATOM 491 C 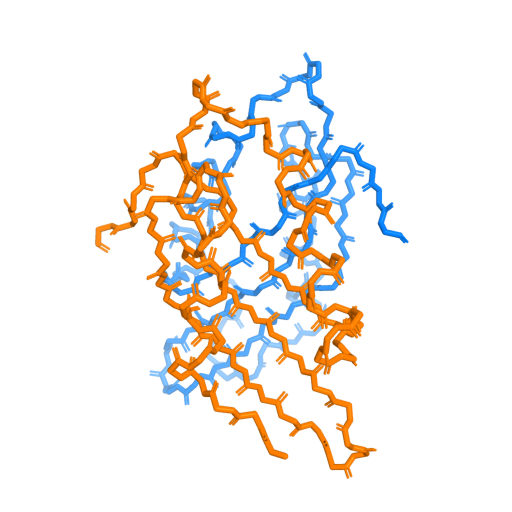CA . HIS A 1 68 ? -3.031 -4.282 45.114 1.00 36.01 273 HIS A CA 1
ATOM 492 C C . HIS A 1 68 ? -4.231 -5.200 44.844 1.00 36.49 273 HIS A C 1
ATOM 493 O O . HIS A 1 68 ? -4.817 -5.703 45.819 1.00 35.44 273 HIS A O 1
ATOM 500 N N . ASP A 1 69 ? -4.586 -5.395 43.570 1.00 38.02 274 ASP A N 1
ATOM 501 C CA . ASP A 1 69 ? -5.871 -6.015 43.144 1.00 39.31 274 ASP A CA 1
ATOM 502 C C . ASP A 1 69 ? -5.823 -7.538 43.329 1.00 41.15 274 ASP A C 1
ATOM 503 O O . ASP A 1 69 ? -6.879 -8.117 43.646 1.00 42.05 274 ASP A O 1
ATOM 508 N N . ARG A 1 70 ? -4.658 -8.165 43.132 1.00 42.67 275 ARG A N 1
ATOM 509 C CA . ARG A 1 70 ? -4.488 -9.640 43.229 1.00 44.03 275 ARG A CA 1
ATOM 510 C C . ARG A 1 70 ? -4.060 -10.031 44.648 1.00 44.29 275 ARG A C 1
ATOM 511 O O . ARG A 1 70 ? -4.682 -10.950 45.206 1.00 43.56 275 ARG A O 1
ATOM 519 N N . TYR A 1 71 ? -3.042 -9.363 45.204 1.00 45.08 276 TYR A N 1
ATOM 520 C CA . TYR A 1 71 ? -2.326 -9.788 46.439 1.00 45.25 276 TYR A CA 1
ATOM 521 C C . TYR A 1 71 ? -2.746 -8.949 47.654 1.00 46.00 276 TYR A C 1
ATOM 522 O O . TYR A 1 71 ? -2.322 -9.306 48.768 1.00 46.29 276 TYR A O 1
ATOM 531 N N . GLU A 1 72 ? -3.550 -7.895 47.457 1.00 46.42 277 GLU A N 1
ATOM 532 C CA . GLU A 1 72 ? -4.094 -7.028 48.541 1.00 47.08 277 GLU A CA 1
ATOM 533 C C . GLU A 1 72 ? -2.944 -6.312 49.266 1.00 46.56 277 GLU A C 1
ATOM 534 O O . GLU A 1 72 ? -3.049 -6.114 50.496 1.00 46.76 277 GLU A O 1
ATOM 540 N N . ILE A 1 73 ? -1.894 -5.928 48.531 1.00 44.93 278 ILE A N 1
ATOM 541 C CA . ILE A 1 73 ? -0.696 -5.214 49.069 1.00 43.34 278 ILE A CA 1
ATOM 542 C C . ILE A 1 73 ? -0.910 -3.706 48.898 1.00 42.21 278 ILE A C 1
ATOM 543 O O . ILE A 1 73 ? -1.016 -3.255 47.741 1.00 41.69 278 ILE A O 1
ATOM 548 N N . GLU A 1 74 ? -0.974 -2.970 50.014 1.00 41.17 279 GLU A N 1
ATOM 549 C CA . GLU A 1 74 ? -1.123 -1.488 50.056 1.00 40.53 279 GLU A CA 1
ATOM 550 C C . GLU A 1 74 ? 0.255 -0.822 50.074 1.00 39.75 279 GLU A C 1
ATOM 551 O O . GLU A 1 74 ? 0.422 0.213 49.400 1.00 40.82 279 GLU A O 1
ATOM 557 N N . HIS A 1 75 ? 1.191 -1.408 50.823 1.00 37.99 280 HIS A N 1
ATOM 558 C CA . HIS A 1 75 ? 2.519 -0.831 51.157 1.00 36.61 280 HIS A CA 1
ATOM 559 C C . HIS A 1 75 ? 3.593 -1.551 50.334 1.00 34.53 280 HIS A C 1
ATOM 560 O O . HIS A 1 75 ? 3.964 -2.670 50.716 1.00 34.06 280 HIS A O 1
ATOM 567 N N . SER A 1 76 ? 4.065 -0.929 49.249 1.00 32.48 281 SER A N 1
ATOM 568 C CA . SER A 1 76 ? 5.127 -1.483 48.367 1.00 31.23 281 SER A CA 1
ATOM 569 C C . SER A 1 76 ? 6.109 -0.386 47.928 1.00 30.08 281 SER A C 1
ATOM 570 O O . SER A 1 76 ? 5.687 0.782 47.811 1.00 29.42 281 SER A O 1
ATOM 573 N N . THR A 1 77 ? 7.370 -0.770 47.698 1.00 28.77 282 THR A N 1
ATOM 574 C CA . THR A 1 77 ? 8.473 0.093 47.194 1.00 28.00 282 THR A CA 1
ATOM 575 C C . THR A 1 77 ? 9.239 -0.676 46.113 1.00 27.25 282 THR A C 1
ATOM 576 O O . THR A 1 77 ? 9.869 -1.695 46.449 1.00 27.08 282 THR A O 1
ATOM 580 N N . LEU A 1 78 ? 9.188 -0.202 44.866 1.00 26.81 283 LEU A N 1
ATOM 581 C CA . LEU A 1 78 ? 9.752 -0.900 43.679 1.00 26.98 283 LEU A CA 1
ATOM 582 C C . LEU A 1 78 ? 10.825 -0.023 43.024 1.00 26.93 283 LEU A C 1
ATOM 583 O O . LEU A 1 78 ? 10.501 1.115 42.637 1.00 26.69 283 LEU A O 1
ATOM 588 N N . GLN A 1 79 ? 12.054 -0.538 42.916 1.00 27.08 284 GLN A N 1
ATOM 589 C CA . GLN A 1 79 ? 13.176 0.118 42.196 1.00 27.36 284 GLN A CA 1
ATOM 590 C C . GLN A 1 79 ? 13.210 -0.409 40.757 1.00 28.12 284 GLN A C 1
ATOM 591 O O . GLN A 1 79 ? 13.606 -1.574 40.559 1.00 27.78 284 GLN A O 1
ATOM 597 N N . LEU A 1 80 ? 12.795 0.424 39.800 1.00 29.10 285 LEU A N 1
ATOM 598 C CA . LEU A 1 80 ? 12.849 0.136 38.342 1.00 29.91 285 LEU A CA 1
ATOM 599 C C . LEU A 1 80 ? 14.223 0.565 37.809 1.00 31.00 285 LEU A C 1
ATOM 600 O O . LEU A 1 80 ? 14.647 1.696 38.119 1.00 31.25 285 LEU A O 1
ATOM 605 N N . GLU A 1 81 ? 14.896 -0.315 37.059 1.00 32.13 286 GLU A N 1
ATOM 606 C CA . GLU A 1 81 ? 16.252 -0.076 36.489 1.00 33.13 286 GLU A CA 1
ATOM 607 C C . GLU A 1 81 ? 16.369 -0.777 35.129 1.00 34.29 286 GLU A C 1
ATOM 608 O O . GLU A 1 81 ? 15.690 -1.802 34.929 1.00 34.66 286 GLU A O 1
ATOM 614 N N . THR A 1 82 ? 17.193 -0.229 34.230 1.00 35.70 287 THR A N 1
ATOM 615 C CA . THR A 1 82 ? 17.346 -0.679 32.818 1.00 36.74 287 THR A CA 1
ATOM 616 C C . THR A 1 82 ? 18.376 -1.813 32.730 1.00 37.43 287 THR A C 1
ATOM 617 O O . THR A 1 82 ? 18.387 -2.511 31.696 1.00 37.48 287 THR A O 1
ATOM 621 N N . SER A 1 83 ? 19.208 -1.976 33.764 1.00 38.70 288 SER A N 1
ATOM 622 C CA . SER A 1 83 ? 20.186 -3.086 33.916 1.00 39.80 288 SER A CA 1
ATOM 623 C C . SER A 1 83 ? 20.217 -3.546 35.378 1.00 39.89 288 SER A C 1
ATOM 624 O O . SER A 1 83 ? 20.000 -2.702 36.270 1.00 41.07 288 SER A O 1
ATOM 627 N N . ALA A 1 84 ? 20.481 -4.836 35.606 1.00 39.76 289 ALA A N 1
ATOM 628 C CA . ALA A 1 84 ? 20.576 -5.465 36.945 1.00 40.40 289 ALA A CA 1
ATOM 629 C C . ALA A 1 84 ? 21.798 -4.908 37.689 1.00 41.20 289 ALA A C 1
ATOM 630 O O . ALA A 1 84 ? 22.751 -4.462 37.019 1.00 40.99 289 ALA A O 1
ATOM 632 N N . CYS A 1 85 ? 21.762 -4.933 39.025 1.00 41.97 290 CYS A N 1
ATOM 633 C CA . CYS A 1 85 ? 22.854 -4.463 39.923 1.00 42.10 290 CYS A CA 1
ATOM 634 C C . CYS A 1 85 ? 24.063 -5.397 39.803 1.00 43.41 290 CYS A C 1
ATOM 635 O O . CYS A 1 85 ? 25.107 -5.155 40.409 1.00 45.34 290 CYS A O 1
ATOM 638 N N . GLU B 1 9 ? 25.905 6.411 64.423 1.00 55.62 214 GLU B N 1
ATOM 639 C CA . GLU B 1 9 ? 24.414 6.466 64.413 1.00 55.25 214 GLU B CA 1
ATOM 640 C C . GLU B 1 9 ? 23.952 7.482 63.362 1.00 54.15 214 GLU B C 1
ATOM 641 O O . GLU B 1 9 ? 24.534 8.586 63.303 1.00 54.83 214 GLU B O 1
ATOM 647 N N . ILE B 1 10 ? 22.942 7.118 62.565 1.00 52.86 215 ILE B N 1
ATOM 648 C CA . ILE B 1 10 ? 22.362 7.987 61.497 1.00 51.51 215 ILE B CA 1
ATOM 649 C C . ILE B 1 10 ? 21.342 8.941 62.134 1.00 49.97 215 ILE B C 1
ATOM 650 O O . ILE B 1 10 ? 20.537 8.492 62.978 1.00 48.17 215 ILE B O 1
ATOM 655 N N . GLN B 1 11 ? 21.423 10.224 61.769 1.00 48.86 216 GLN B N 1
ATOM 656 C CA . GLN B 1 11 ? 20.381 11.257 62.018 1.00 47.81 216 GLN B CA 1
ATOM 657 C C . GLN B 1 11 ? 19.421 11.253 60.823 1.00 46.46 216 GLN B C 1
ATOM 658 O O . GLN B 1 11 ? 19.849 11.710 59.749 1.00 46.01 216 GLN B O 1
ATOM 664 N N . LEU B 1 12 ? 18.198 10.737 60.996 1.00 44.90 217 LEU B N 1
ATOM 665 C CA . LEU B 1 12 ? 17.202 10.568 59.903 1.00 43.90 217 LEU B CA 1
ATOM 666 C C . LEU B 1 12 ? 16.793 11.940 59.355 1.00 42.17 217 LEU B C 1
ATOM 667 O O . LEU B 1 12 ? 16.609 12.047 58.124 1.00 41.78 217 LEU B O 1
ATOM 672 N N . ALA B 1 13 ? 16.655 12.940 60.233 1.00 40.73 218 ALA B N 1
ATOM 673 C CA . ALA B 1 13 ? 16.313 14.339 59.878 1.00 39.84 218 ALA B CA 1
ATOM 674 C C . ALA B 1 13 ? 17.348 14.878 58.884 1.00 38.97 218 ALA B C 1
ATOM 675 O O . ALA B 1 13 ? 16.940 15.494 57.877 1.00 39.02 218 ALA B O 1
ATOM 677 N N . GLU B 1 14 ? 18.633 14.628 59.158 1.00 38.15 219 GLU B N 1
ATOM 678 C CA . GLU B 1 14 ? 19.779 15.070 58.320 1.00 38.27 219 GLU B CA 1
ATOM 679 C C . GLU B 1 14 ? 19.812 14.251 57.023 1.00 37.42 219 GLU B C 1
ATOM 680 O O . GLU B 1 14 ? 20.150 14.834 55.977 1.00 36.71 219 GLU B O 1
ATOM 686 N N . LEU B 1 15 ? 19.463 12.960 57.088 1.00 36.78 220 LEU B N 1
ATOM 687 C CA . LEU B 1 15 ? 19.386 12.050 55.910 1.00 36.61 220 LEU B CA 1
ATOM 688 C C . LEU B 1 15 ? 18.284 12.540 54.963 1.00 36.35 220 LEU B C 1
ATOM 689 O O . LEU B 1 15 ? 18.521 12.528 53.738 1.00 35.28 220 LEU B O 1
ATOM 694 N N . ARG B 1 16 ? 17.132 12.946 55.513 1.00 36.98 221 ARG B N 1
ATOM 695 C CA . ARG B 1 16 ? 15.982 13.490 54.738 1.00 37.66 221 ARG B CA 1
ATOM 696 C C . ARG B 1 16 ? 16.431 14.743 53.978 1.00 36.93 221 ARG B C 1
ATOM 697 O O . ARG B 1 16 ? 16.189 14.801 52.752 1.00 36.94 221 ARG B O 1
ATOM 705 N N . GLU B 1 17 ? 17.068 15.690 54.680 1.00 36.04 222 GLU B N 1
ATOM 706 C CA . GLU B 1 17 ? 17.595 16.962 54.112 1.00 35.68 222 GLU B CA 1
ATOM 707 C C . GLU B 1 17 ? 18.562 16.655 52.963 1.00 34.73 222 GLU B C 1
ATOM 708 O O . GLU B 1 17 ? 18.461 17.329 51.921 1.00 34.89 222 GLU B O 1
ATOM 714 N N . ALA B 1 18 ? 19.459 15.681 53.155 1.00 33.58 223 ALA B N 1
ATOM 715 C CA . ALA B 1 18 ? 20.491 15.267 52.175 1.00 33.33 223 ALA B CA 1
ATOM 716 C C . ALA B 1 18 ? 19.819 14.792 50.881 1.00 32.75 223 ALA B C 1
ATOM 717 O O . ALA B 1 18 ? 20.272 15.210 49.800 1.00 33.21 223 ALA B O 1
ATOM 719 N N . LEU B 1 19 ? 18.778 13.961 50.994 1.00 32.03 224 LEU B N 1
ATOM 720 C CA . LEU B 1 19 ? 18.021 13.400 49.839 1.00 31.98 224 LEU B CA 1
ATOM 721 C C . LEU B 1 19 ? 17.201 14.510 49.168 1.00 32.21 224 LEU B C 1
ATOM 722 O O . LEU B 1 19 ? 17.201 14.570 47.920 1.00 31.78 224 LEU B O 1
ATOM 727 N N . LEU B 1 20 ? 16.542 15.359 49.964 1.00 32.69 225 LEU B N 1
ATOM 728 C CA . LEU B 1 20 ? 15.713 16.495 49.473 1.00 33.24 225 LEU B CA 1
ATOM 729 C C . LEU B 1 20 ? 16.615 17.593 48.890 1.00 33.48 225 LEU B C 1
ATOM 730 O O . LEU B 1 20 ? 16.099 18.414 48.108 1.00 34.14 225 LEU B O 1
ATOM 735 N N . GLY B 1 21 ? 17.902 17.599 49.255 1.00 33.60 226 GLY B N 1
ATOM 736 C CA . GLY B 1 21 ? 18.906 18.577 48.790 1.00 33.82 226 GLY B CA 1
ATOM 737 C C . GLY B 1 21 ? 19.446 18.258 47.406 1.00 33.72 226 GLY B C 1
ATOM 738 O O . GLY B 1 21 ? 20.081 19.151 46.816 1.00 34.01 226 GLY B O 1
ATOM 739 N N . ILE B 1 22 ? 19.221 17.038 46.902 1.00 33.66 227 ILE B N 1
ATOM 740 C CA . ILE B 1 22 ? 19.685 16.594 45.551 1.00 33.44 227 ILE B CA 1
ATOM 741 C C . ILE B 1 22 ? 18.886 17.353 44.493 1.00 33.33 227 ILE B C 1
ATOM 742 O O . ILE B 1 22 ? 17.657 17.356 44.538 1.00 33.78 227 ILE B O 1
ATOM 747 N N . PRO B 1 23 ? 19.547 18.029 43.522 1.00 33.05 228 PRO B N 1
ATOM 748 C CA . PRO B 1 23 ? 18.837 18.700 42.430 1.00 33.20 228 PRO B CA 1
ATOM 749 C C . PRO B 1 23 ? 17.926 17.743 41.645 1.00 32.90 228 PRO B C 1
ATOM 750 O O . PRO B 1 23 ? 18.403 16.712 41.200 1.00 33.25 228 PRO B O 1
ATOM 754 N N . GLY B 1 24 ? 16.645 18.098 41.514 1.00 32.17 229 GLY B N 1
ATOM 755 C CA . GLY B 1 24 ? 15.629 17.309 40.790 1.00 32.08 229 GLY B CA 1
ATOM 756 C C . GLY B 1 24 ? 14.619 16.675 41.732 1.00 31.66 229 GLY B C 1
ATOM 757 O O . GLY B 1 24 ? 13.475 16.463 41.294 1.00 31.24 229 GLY B O 1
ATOM 758 N N . VAL B 1 25 ? 15.021 16.383 42.975 1.00 31.68 230 VAL B N 1
ATOM 759 C CA . VAL B 1 25 ? 14.151 15.772 44.026 1.00 31.72 230 VAL B CA 1
ATOM 760 C C . VAL B 1 25 ? 13.192 16.845 44.557 1.00 31.95 230 VAL B C 1
ATOM 761 O O . VAL B 1 25 ? 13.680 17.889 45.033 1.00 32.11 230 VAL B O 1
ATOM 765 N N . THR B 1 26 ? 11.882 16.586 44.475 1.00 32.24 231 THR B N 1
ATOM 766 C CA . THR B 1 26 ? 10.793 17.497 44.920 1.00 32.36 231 THR B CA 1
ATOM 767 C C . THR B 1 26 ? 10.144 16.974 46.208 1.00 32.01 231 THR B C 1
ATOM 768 O O . THR B 1 26 ? 9.588 17.805 46.955 1.00 32.73 231 THR B O 1
ATOM 772 N N . GLY B 1 27 ? 10.201 15.660 46.456 1.00 31.14 232 GLY B N 1
ATOM 773 C CA . GLY B 1 27 ? 9.486 15.012 47.571 1.00 30.39 232 GLY B CA 1
ATOM 774 C C . GLY B 1 27 ? 10.178 13.755 48.072 1.00 30.00 232 GLY B C 1
ATOM 775 O O . GLY B 1 27 ? 11.056 13.224 47.369 1.00 28.94 232 GLY B O 1
ATOM 776 N N . LEU B 1 28 ? 9.758 13.292 49.249 1.00 29.99 233 LEU B N 1
ATOM 777 C CA . LEU B 1 28 ? 10.330 12.132 49.979 1.00 30.00 233 LEU B CA 1
ATOM 778 C C . LEU B 1 28 ? 9.276 11.617 50.967 1.00 29.20 233 LEU B C 1
ATOM 779 O O . LEU B 1 28 ? 8.775 12.435 51.766 1.00 29.52 233 LEU B O 1
ATOM 784 N N . HIS B 1 29 ? 8.928 10.329 50.896 1.00 28.04 234 HIS B N 1
ATOM 785 C CA . HIS B 1 29 ? 7.969 9.669 51.825 1.00 27.70 234 HIS B CA 1
ATOM 786 C C . HIS B 1 29 ? 8.232 8.160 51.887 1.00 27.81 234 HIS B C 1
ATOM 787 O O . HIS B 1 29 ? 8.935 7.635 50.998 1.00 26.89 234 HIS B O 1
ATOM 794 N N . ASP B 1 30 ? 7.685 7.508 52.917 1.00 28.16 235 ASP B N 1
ATOM 795 C CA . ASP B 1 30 ? 7.811 6.050 53.181 1.00 29.00 235 ASP B CA 1
ATOM 796 C C . ASP B 1 30 ? 9.296 5.691 53.323 1.00 28.48 235 ASP B C 1
ATOM 797 O O . ASP B 1 30 ? 9.718 4.669 52.750 1.00 27.90 235 ASP B O 1
ATOM 802 N N . LEU B 1 31 ? 10.053 6.507 54.065 1.00 28.25 236 LEU B N 1
ATOM 803 C CA . LEU B 1 31 ? 11.491 6.282 54.366 1.00 28.17 236 LEU B CA 1
ATOM 804 C C . LEU B 1 31 ? 11.602 5.196 55.439 1.00 28.43 236 LEU B C 1
ATOM 805 O O . LEU B 1 31 ? 10.998 5.369 56.514 1.00 27.81 236 LEU B O 1
ATOM 810 N N . HIS B 1 32 ? 12.331 4.118 55.139 1.00 29.34 237 HIS B N 1
ATOM 811 C CA . HIS B 1 32 ? 12.681 3.029 56.089 1.00 30.27 237 HIS B CA 1
ATOM 812 C C . HIS B 1 32 ? 14.202 2.899 56.156 1.00 30.94 237 HIS B C 1
ATOM 813 O O . HIS B 1 32 ? 14.817 2.680 55.102 1.00 30.69 237 HIS B O 1
ATOM 820 N N . VAL B 1 33 ? 14.770 3.048 57.353 1.00 32.49 238 VAL B N 1
ATOM 821 C CA . VAL B 1 33 ? 16.212 2.800 57.642 1.00 33.54 238 VAL B CA 1
ATOM 822 C C . VAL B 1 33 ? 16.280 1.865 58.850 1.00 34.42 238 VAL B C 1
ATOM 823 O O . VAL B 1 33 ? 15.704 2.219 59.899 1.00 34.36 238 VAL B O 1
ATOM 827 N N . TRP B 1 34 ? 16.937 0.716 58.692 1.00 35.50 239 TRP B N 1
ATOM 828 C CA . TRP B 1 34 ? 17.081 -0.304 59.761 1.00 36.43 239 TRP B CA 1
ATOM 829 C C . TRP B 1 34 ? 18.435 -1.005 59.634 1.00 36.93 239 TRP B C 1
ATOM 830 O O . TRP B 1 34 ? 19.026 -0.998 58.535 1.00 36.34 239 TRP B O 1
ATOM 841 N N . SER B 1 35 ? 18.895 -1.561 60.752 1.00 38.23 240 SER B N 1
ATOM 842 C CA . SER B 1 35 ? 20.221 -2.199 60.935 1.00 38.78 240 SER B CA 1
ATOM 843 C C . SER B 1 35 ? 20.005 -3.651 61.363 1.00 38.74 240 SER B C 1
ATOM 844 O O . SER B 1 35 ? 19.239 -3.874 62.325 1.00 39.21 240 SER B O 1
ATOM 847 N N . ILE B 1 36 ? 20.659 -4.598 60.685 1.00 38.87 241 ILE B N 1
ATOM 848 C CA . ILE B 1 36 ? 20.830 -6.001 61.170 1.00 38.86 241 ILE B CA 1
ATOM 849 C C . ILE B 1 36 ? 22.008 -6.009 62.155 1.00 38.91 241 ILE B C 1
ATOM 850 O O . ILE B 1 36 ? 22.816 -5.053 62.118 1.00 38.70 241 ILE B O 1
ATOM 855 N N . THR B 1 37 ? 22.087 -7.032 63.008 1.00 39.09 242 THR B N 1
ATOM 856 C CA . THR B 1 37 ? 22.970 -7.068 64.208 1.00 39.55 242 THR B CA 1
ATOM 857 C C . THR B 1 37 ? 24.445 -7.166 63.790 1.00 39.42 242 THR B C 1
ATOM 858 O O . THR B 1 37 ? 25.319 -6.848 64.632 1.00 39.42 242 THR B O 1
ATOM 862 N N . SER B 1 38 ? 24.719 -7.528 62.532 1.00 39.50 243 SER B N 1
ATOM 863 C CA . SER B 1 38 ? 26.081 -7.518 61.936 1.00 39.55 243 SER B CA 1
ATOM 864 C C . SER B 1 38 ? 26.552 -6.079 61.677 1.00 39.14 243 SER B C 1
ATOM 865 O O . SER B 1 38 ? 27.741 -5.925 61.363 1.00 39.77 243 SER B O 1
ATOM 868 N N . GLY B 1 39 ? 25.660 -5.081 61.776 1.00 38.53 244 GLY B N 1
ATOM 869 C CA . GLY B 1 39 ? 25.984 -3.646 61.642 1.00 37.58 244 GLY B CA 1
ATOM 870 C C . GLY B 1 39 ? 25.545 -3.061 60.308 1.00 36.55 244 GLY B C 1
ATOM 871 O O . GLY B 1 39 ? 25.407 -1.828 60.239 1.00 36.44 244 GLY B O 1
ATOM 872 N N . LYS B 1 40 ? 25.354 -3.904 59.286 1.00 35.62 245 LYS B N 1
ATOM 873 C CA . LYS B 1 40 ? 24.991 -3.496 57.902 1.00 35.34 245 LYS B CA 1
ATOM 874 C C . LYS B 1 40 ? 23.648 -2.755 57.925 1.00 34.80 245 LYS B C 1
ATOM 875 O O . LYS B 1 40 ? 22.681 -3.287 58.508 1.00 34.36 245 LYS B O 1
ATOM 879 N N . ILE B 1 41 ? 23.603 -1.573 57.301 1.00 34.00 246 ILE B N 1
ATOM 880 C CA . ILE B 1 41 ? 22.431 -0.649 57.285 1.00 33.72 246 ILE B CA 1
ATOM 881 C C . ILE B 1 41 ? 21.720 -0.754 55.930 1.00 32.90 246 ILE B C 1
ATOM 882 O O . ILE B 1 41 ? 22.411 -0.698 54.887 1.00 32.50 246 ILE B O 1
ATOM 887 N N . SER B 1 42 ? 20.395 -0.918 55.962 1.00 31.49 247 SER B N 1
ATOM 888 C CA . SER B 1 42 ? 19.509 -1.010 54.773 1.00 31.09 247 SER B CA 1
ATOM 889 C C . SER B 1 42 ? 18.612 0.230 54.716 1.00 30.41 247 SER B C 1
ATOM 890 O O . SER B 1 42 ? 18.361 0.837 55.786 1.00 29.92 247 SER B O 1
ATOM 893 N N . LEU B 1 43 ? 18.144 0.591 53.517 1.00 29.31 248 LEU B N 1
ATOM 894 C CA . LEU B 1 43 ? 17.258 1.766 53.296 1.00 28.79 248 LEU B CA 1
ATOM 895 C C . LEU B 1 43 ? 16.274 1.472 52.160 1.00 28.13 248 LEU B C 1
ATOM 896 O O . LEU B 1 43 ? 16.709 0.959 51.117 1.00 27.82 248 LEU B O 1
ATOM 901 N N . THR B 1 44 ? 14.994 1.786 52.369 1.00 27.60 249 THR B N 1
ATOM 902 C CA . THR B 1 44 ? 13.967 1.893 51.301 1.00 27.78 249 THR B CA 1
ATOM 903 C C . THR B 1 44 ? 13.287 3.259 51.430 1.00 27.84 249 THR B C 1
ATOM 904 O O . THR B 1 44 ? 13.184 3.764 52.565 1.00 27.51 249 THR B O 1
ATOM 908 N N . SER B 1 45 ? 12.859 3.835 50.307 1.00 28.06 250 SER B N 1
ATOM 909 C CA . SER B 1 45 ? 12.188 5.158 50.250 1.00 28.11 250 SER B CA 1
ATOM 910 C C . SER B 1 45 ? 11.512 5.361 48.892 1.00 28.24 250 SER B C 1
ATOM 911 O O . SER B 1 45 ? 12.001 4.803 47.890 1.00 27.63 250 SER B O 1
ATOM 914 N N . HIS B 1 46 ? 10.416 6.124 48.880 1.00 28.49 251 HIS B N 1
ATOM 915 C CA . HIS B 1 46 ? 9.811 6.729 47.667 1.00 28.88 251 HIS B CA 1
ATOM 916 C C . HIS B 1 46 ? 10.444 8.109 47.468 1.00 29.14 251 HIS B C 1
ATOM 917 O O . HIS B 1 46 ? 10.533 8.862 48.463 1.00 28.63 251 HIS B O 1
ATOM 924 N N . LEU B 1 47 ? 10.894 8.410 46.247 1.00 29.28 252 LEU B N 1
ATOM 925 C CA . LEU B 1 47 ? 11.489 9.720 45.873 1.00 29.77 252 LEU B CA 1
ATOM 926 C C . LEU B 1 47 ? 10.662 10.335 44.743 1.00 30.05 252 LEU B C 1
ATOM 927 O O . LEU B 1 47 ? 10.575 9.708 43.669 1.00 29.70 252 LEU B O 1
ATOM 932 N N . VAL B 1 48 ? 10.072 11.507 44.991 1.00 30.47 253 VAL B N 1
ATOM 933 C CA . VAL B 1 48 ? 9.354 12.312 43.961 1.00 31.13 253 VAL B CA 1
ATOM 934 C C . VAL B 1 48 ? 10.383 13.250 43.323 1.00 31.52 253 VAL B C 1
ATOM 935 O O . VAL B 1 48 ? 11.095 13.941 44.080 1.00 31.20 253 VAL B O 1
ATOM 939 N N . TYR B 1 49 ? 10.477 13.242 41.990 1.00 31.91 254 TYR B N 1
ATOM 940 C CA . TYR B 1 49 ? 11.452 14.045 41.207 1.00 32.45 254 TYR B CA 1
ATOM 941 C C . TYR B 1 49 ? 10.730 14.755 40.056 1.00 33.48 254 TYR B C 1
ATOM 942 O O . TYR B 1 49 ? 9.638 14.301 39.653 1.00 33.87 254 TYR B O 1
ATOM 951 N N . ASP B 1 50 ? 11.329 15.842 39.558 1.00 34.55 255 ASP B N 1
ATOM 952 C CA . ASP B 1 50 ? 10.864 16.602 38.367 1.00 35.42 255 ASP B CA 1
ATOM 953 C C . ASP B 1 50 ? 11.558 16.026 37.135 1.00 35.99 255 ASP B C 1
ATOM 954 O O . ASP B 1 50 ? 12.770 16.166 36.988 1.00 35.83 255 ASP B O 1
ATOM 959 N N . PRO B 1 51 ? 10.821 15.359 36.214 1.00 36.91 256 PRO B N 1
ATOM 960 C CA . PRO B 1 51 ? 11.442 14.708 35.058 1.00 36.97 256 PRO B CA 1
ATOM 961 C C . PRO B 1 51 ? 12.022 15.703 34.039 1.00 36.98 256 PRO B C 1
ATOM 962 O O . PRO B 1 51 ? 12.860 15.302 33.253 1.00 36.56 256 PRO B O 1
ATOM 966 N N . ALA B 1 52 ? 11.568 16.960 34.080 1.00 37.47 257 ALA B N 1
ATOM 967 C CA . ALA B 1 52 ? 12.073 18.077 33.248 1.00 37.36 257 ALA B CA 1
ATOM 968 C C . ALA B 1 52 ? 13.475 18.487 33.716 1.00 37.69 257 ALA B C 1
ATOM 969 O O . ALA B 1 52 ? 14.250 18.986 32.877 1.00 38.11 257 ALA B O 1
ATOM 971 N N . LEU B 1 53 ? 13.784 18.289 35.004 1.00 37.66 258 LEU B N 1
ATOM 972 C CA . LEU B 1 53 ? 15.043 18.754 35.648 1.00 37.49 258 LEU B CA 1
ATOM 973 C C . LEU B 1 53 ? 16.102 17.644 35.625 1.00 37.30 258 LEU B C 1
ATOM 974 O O . LEU B 1 53 ? 17.272 17.972 35.349 1.00 37.75 258 LEU B O 1
ATOM 979 N N . VAL B 1 54 ? 15.719 16.393 35.908 1.00 36.32 259 VAL B N 1
ATOM 980 C CA . VAL B 1 54 ? 16.674 15.253 36.063 1.00 35.95 259 VAL B CA 1
ATOM 981 C C . VAL B 1 54 ? 16.094 13.979 35.430 1.00 35.78 259 VAL B C 1
ATOM 982 O O . VAL B 1 54 ? 14.860 13.786 35.482 1.00 35.24 259 VAL B O 1
ATOM 986 N N . ASP B 1 55 ? 16.974 13.144 34.867 1.00 35.73 260 ASP B N 1
ATOM 987 C CA . ASP B 1 55 ? 16.661 11.790 34.338 1.00 36.21 260 ASP B CA 1
ATOM 988 C C . ASP B 1 55 ? 16.615 10.804 35.513 1.00 35.31 260 ASP B C 1
ATOM 989 O O . ASP B 1 55 ? 17.437 10.950 36.438 1.00 34.82 260 ASP B O 1
ATOM 994 N N . ALA B 1 56 ? 15.690 9.839 35.466 1.00 34.71 261 ALA B N 1
ATOM 995 C CA . ALA B 1 56 ? 15.439 8.834 36.527 1.00 34.76 261 ALA B CA 1
ATOM 996 C C . ALA B 1 56 ? 16.719 8.039 36.813 1.00 34.58 261 ALA B C 1
ATOM 997 O O . ALA B 1 56 ? 17.140 8.004 37.985 1.00 34.88 261 ALA B O 1
ATOM 999 N N . GLU B 1 57 ? 17.308 7.433 35.777 1.00 34.39 262 GLU B N 1
ATOM 1000 C CA . GLU B 1 57 ? 18.520 6.573 35.876 1.00 34.44 262 GLU B CA 1
ATOM 1001 C C . GLU B 1 57 ? 19.678 7.385 36.470 1.00 34.37 262 GLU B C 1
ATOM 1002 O O . GLU B 1 57 ? 20.386 6.844 37.341 1.00 33.83 262 GLU B O 1
ATOM 1004 N N . ALA B 1 58 ? 19.853 8.634 36.022 1.00 34.08 263 ALA B N 1
ATOM 1005 C CA . ALA B 1 58 ? 20.894 9.575 36.503 1.00 33.53 263 ALA B CA 1
ATOM 1006 C C . ALA B 1 58 ? 20.686 9.867 37.995 1.00 33.13 263 ALA B C 1
ATOM 1007 O O . ALA B 1 58 ? 21.670 9.773 38.756 1.00 33.12 263 ALA B O 1
ATOM 1009 N N . LEU B 1 59 ? 19.455 10.207 38.391 1.00 32.83 264 LEU B N 1
ATOM 1010 C CA . LEU B 1 59 ? 19.087 10.529 39.798 1.00 32.58 264 LEU B CA 1
ATOM 1011 C C . LEU B 1 59 ? 19.343 9.307 40.689 1.00 32.54 264 LEU B C 1
ATOM 1012 O O . LEU B 1 59 ? 19.905 9.485 41.788 1.00 32.88 264 LEU B O 1
ATOM 1017 N N . LEU B 1 60 ? 18.946 8.117 40.228 1.00 32.68 265 LEU B N 1
ATOM 1018 C CA . LEU B 1 60 ? 19.146 6.827 40.944 1.00 32.61 265 LEU B CA 1
ATOM 1019 C C . LEU B 1 60 ? 20.641 6.639 41.230 1.00 32.52 265 LEU B C 1
ATOM 1020 O O . LEU B 1 60 ? 20.975 6.268 42.368 1.00 32.11 265 LEU B O 1
ATOM 1025 N N . GLY B 1 61 ? 21.496 6.903 40.235 1.00 31.96 266 GLY B N 1
ATOM 1026 C CA . GLY B 1 61 ? 22.966 6.838 40.352 1.00 31.71 266 GLY B CA 1
ATOM 1027 C C . GLY B 1 61 ? 23.495 7.800 41.403 1.00 31.56 266 GLY B C 1
ATOM 1028 O O . GLY B 1 61 ? 24.374 7.391 42.179 1.00 32.00 266 GLY B O 1
ATOM 1029 N N . THR B 1 62 ? 22.974 9.032 41.427 1.00 31.51 267 THR B N 1
ATOM 1030 C CA . THR B 1 62 ? 23.376 10.120 42.362 1.00 31.32 267 THR B CA 1
ATOM 1031 C C . THR B 1 62 ? 22.988 9.744 43.799 1.00 30.31 267 THR B C 1
ATOM 1032 O O . THR B 1 62 ? 23.802 9.993 44.711 1.00 30.25 267 THR B O 1
ATOM 1036 N N . VAL B 1 63 ? 21.797 9.168 43.993 1.00 29.33 268 VAL B N 1
ATOM 1037 C CA . VAL B 1 63 ? 21.263 8.789 45.337 1.00 28.89 268 VAL B CA 1
ATOM 1038 C C . VAL B 1 63 ? 22.060 7.591 45.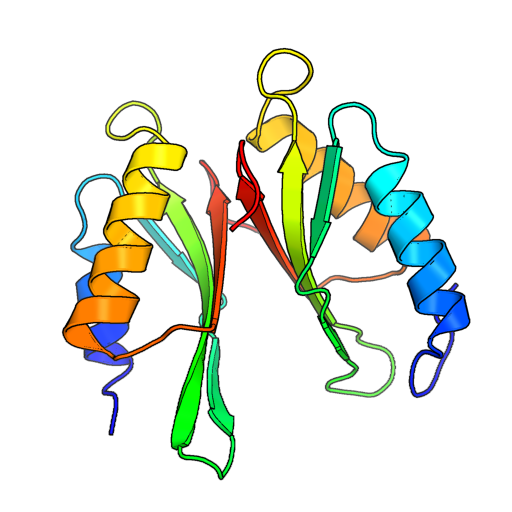872 1.00 28.72 268 VAL B C 1
ATOM 1039 O O . VAL B 1 63 ? 22.422 7.617 47.058 1.00 28.63 268 VAL B O 1
ATOM 1043 N N . LYS B 1 64 ? 22.315 6.581 45.033 1.00 29.00 269 LYS B N 1
ATOM 1044 C CA . LYS B 1 64 ? 23.098 5.367 45.399 1.00 29.81 269 LYS B CA 1
ATOM 1045 C C . LYS B 1 64 ? 24.498 5.787 45.864 1.00 29.41 269 LYS B C 1
ATOM 1046 O O . LYS B 1 64 ? 24.972 5.224 46.863 1.00 29.70 269 LYS B O 1
ATOM 1052 N N . ALA B 1 65 ? 25.125 6.740 45.168 1.00 29.22 270 ALA B N 1
ATOM 1053 C CA . ALA B 1 65 ? 26.466 7.290 45.485 1.00 29.27 270 ALA B CA 1
ATOM 1054 C C . ALA B 1 65 ? 26.447 7.939 46.875 1.00 29.44 270 ALA B C 1
ATOM 1055 O O . ALA B 1 65 ? 27.347 7.634 47.676 1.00 29.32 270 ALA B O 1
ATOM 1057 N N . LEU B 1 66 ? 25.455 8.793 47.148 1.00 29.27 271 LEU B N 1
ATOM 1058 C CA . LEU B 1 66 ? 25.278 9.479 48.460 1.00 29.68 271 LEU B CA 1
ATOM 1059 C C . LEU B 1 66 ? 25.131 8.430 49.569 1.00 29.62 271 LEU B C 1
ATOM 1060 O O . LEU B 1 66 ? 25.880 8.510 50.566 1.00 29.47 271 LEU B O 1
ATOM 1065 N N . LEU B 1 67 ? 24.206 7.483 49.396 1.00 29.34 272 LEU B N 1
ATOM 1066 C CA . LEU B 1 67 ? 23.867 6.451 50.414 1.00 29.89 272 LEU B CA 1
ATOM 1067 C C . LEU B 1 67 ? 25.079 5.542 50.660 1.00 29.97 272 LEU B C 1
ATOM 1068 O O . LEU B 1 67 ? 25.298 5.158 51.820 1.00 30.03 272 LEU B O 1
ATOM 1073 N N . HIS B 1 68 ? 25.841 5.215 49.614 1.00 30.48 273 HIS B N 1
ATOM 1074 C CA . HIS B 1 68 ? 27.036 4.332 49.694 1.00 31.12 273 HIS B CA 1
ATOM 1075 C C . HIS B 1 68 ? 28.215 5.086 50.323 1.00 31.71 273 HIS B C 1
ATOM 1076 O O . HIS B 1 68 ? 28.793 4.563 51.292 1.00 31.80 273 HIS B O 1
ATOM 1083 N N . ASP B 1 69 ? 28.563 6.256 49.780 1.00 32.40 274 ASP B N 1
ATOM 1084 C CA . ASP B 1 69 ? 29.830 6.974 50.083 1.00 33.00 274 ASP B CA 1
ATOM 1085 C C . ASP B 1 69 ? 29.738 7.678 51.443 1.00 33.17 274 ASP B C 1
ATOM 1086 O O . ASP B 1 69 ? 30.786 7.768 52.112 1.00 34.49 274 ASP B O 1
ATOM 1091 N N . ARG B 1 70 ? 28.554 8.162 51.838 1.00 32.90 275 ARG B N 1
ATOM 1092 C CA . ARG B 1 70 ? 28.353 8.880 53.128 1.00 32.97 275 ARG B CA 1
ATOM 1093 C C . ARG B 1 70 ? 27.940 7.889 54.224 1.00 32.36 275 ARG B C 1
ATOM 1094 O O . ARG B 1 70 ? 28.560 7.919 55.308 1.00 32.47 275 ARG B O 1
ATOM 1102 N N . TYR B 1 71 ? 26.930 7.054 53.961 1.00 31.77 276 TYR B N 1
ATOM 1103 C CA . TYR B 1 71 ? 26.217 6.244 54.987 1.00 31.64 276 TYR B CA 1
ATOM 1104 C C . TYR B 1 71 ? 26.656 4.773 54.964 1.00 31.75 276 TYR B C 1
ATOM 1105 O O . TYR B 1 71 ? 26.224 4.033 55.868 1.00 32.26 276 TYR B O 1
ATOM 1114 N N . GLU B 1 72 ? 27.475 4.366 53.988 1.00 32.11 277 GLU B N 1
ATOM 1115 C CA . GLU B 1 72 ? 28.027 2.987 53.860 1.00 32.69 277 GLU B CA 1
ATOM 1116 C C . GLU B 1 72 ? 26.885 1.986 53.637 1.00 31.77 277 GLU B C 1
ATOM 1117 O O . GLU B 1 72 ? 27.000 0.846 54.132 1.00 31.78 277 GLU B O 1
ATOM 1123 N N . ILE B 1 73 ? 25.841 2.391 52.905 1.00 31.20 278 ILE B N 1
ATOM 1124 C CA . ILE B 1 73 ? 24.641 1.557 52.596 1.00 30.87 278 ILE B CA 1
ATOM 1125 C C . ILE B 1 73 ? 24.864 0.851 51.252 1.00 30.95 278 ILE B C 1
ATOM 1126 O O . ILE B 1 73 ? 25.002 1.554 50.230 1.00 31.20 278 ILE B O 1
ATOM 1131 N N . GLU B 1 74 ? 24.923 -0.487 51.276 1.00 31.00 279 GLU B N 1
ATOM 1132 C CA . GLU B 1 74 ? 25.037 -1.373 50.085 1.00 30.90 279 GLU B CA 1
ATOM 1133 C C . GLU B 1 74 ? 23.637 -1.805 49.634 1.00 30.58 279 GLU B C 1
ATOM 1134 O O . GLU B 1 74 ? 23.425 -1.943 48.413 1.00 31.14 279 GLU B O 1
ATOM 1140 N N . HIS B 1 75 ? 22.736 -2.047 50.592 1.00 29.73 280 HIS B N 1
ATOM 1141 C CA . HIS B 1 75 ? 21.394 -2.658 50.399 1.00 29.08 280 HIS B CA 1
ATOM 1142 C C . HIS B 1 75 ? 20.311 -1.573 50.478 1.00 28.15 280 HIS B C 1
ATOM 1143 O O . HIS B 1 75 ? 19.943 -1.181 51.607 1.00 27.81 280 HIS B O 1
ATOM 1150 N N . SER B 1 76 ? 19.836 -1.088 49.327 1.00 27.03 281 SER B N 1
ATOM 1151 C CA . SER B 1 76 ? 18.811 -0.017 49.227 1.00 27.04 281 SER B CA 1
ATOM 1152 C C . SER B 1 76 ? 17.852 -0.291 48.063 1.00 26.96 281 SER B C 1
ATOM 1153 O O . SER B 1 76 ? 18.282 -0.888 47.053 1.00 26.97 281 SER B O 1
ATOM 1156 N N . THR B 1 77 ? 16.595 0.137 48.224 1.00 26.53 282 THR B N 1
ATOM 1157 C CA . THR B 1 77 ? 15.506 0.043 47.215 1.00 26.34 282 THR B CA 1
ATOM 1158 C C . THR B 1 77 ? 14.775 1.389 47.162 1.00 26.35 282 THR B C 1
ATOM 1159 O O . THR B 1 77 ? 14.132 1.744 48.165 1.00 25.79 282 THR B O 1
ATOM 1163 N N . LEU B 1 78 ? 14.878 2.098 46.036 1.00 26.73 283 LEU B N 1
ATOM 1164 C CA . LEU B 1 78 ? 14.334 3.471 45.860 1.00 26.92 283 LEU B CA 1
ATOM 1165 C C . LEU B 1 78 ? 13.294 3.475 44.736 1.00 26.91 283 LEU B C 1
ATOM 1166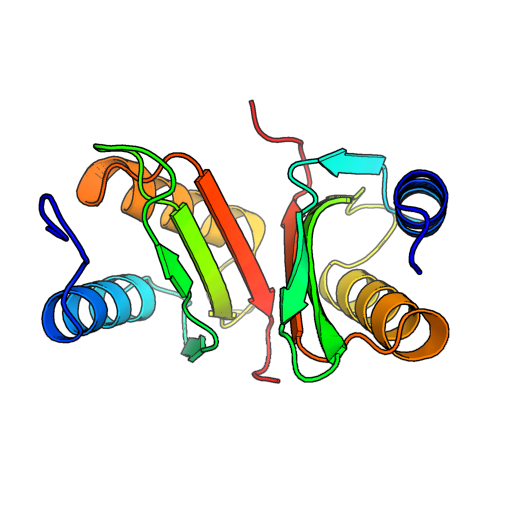 O O . LEU B 1 78 ? 13.647 3.098 43.602 1.00 26.92 283 LEU B O 1
ATOM 1171 N N . GLN B 1 79 ? 12.062 3.880 45.051 1.00 27.09 284 GLN B N 1
ATOM 1172 C CA . GLN B 1 79 ? 10.964 4.060 44.068 1.00 27.61 284 GLN B CA 1
ATOM 1173 C C . GLN B 1 79 ? 10.941 5.526 43.622 1.00 28.07 284 GLN B C 1
ATOM 1174 O O . GLN B 1 79 ? 10.519 6.382 44.424 1.00 27.87 284 GLN B O 1
ATOM 1180 N N . LEU B 1 80 ? 11.391 5.791 42.392 1.00 29.08 285 LEU B N 1
ATOM 1181 C CA . LEU B 1 80 ? 11.358 7.134 41.752 1.00 30.25 285 LEU B CA 1
ATOM 1182 C C . LEU B 1 80 ? 10.007 7.301 41.045 1.00 30.95 285 LEU B C 1
ATOM 1183 O O . LEU B 1 80 ? 9.617 6.382 40.301 1.00 30.94 285 LEU B O 1
ATOM 1188 N N . GLU B 1 81 ? 9.318 8.421 41.289 1.00 32.14 286 GLU B N 1
ATOM 1189 C CA . GLU B 1 81 ? 7.973 8.721 40.723 1.00 33.20 286 GLU B CA 1
ATOM 1190 C C . GLU B 1 81 ? 7.850 10.228 40.467 1.00 34.16 286 GLU B C 1
ATOM 1191 O O . GLU B 1 81 ? 8.500 11.009 41.186 1.00 34.23 286 GLU B O 1
ATOM 1197 N N . THR B 1 82 ? 7.053 10.607 39.463 1.00 35.80 287 THR B N 1
ATOM 1198 C CA . THR B 1 82 ? 6.898 12.005 38.972 1.00 37.27 287 THR B CA 1
ATOM 1199 C C . THR B 1 82 ? 5.829 12.738 39.794 1.00 38.56 287 THR B C 1
ATOM 1200 O O . THR B 1 82 ? 5.801 13.983 39.739 1.00 39.80 287 THR B O 1
ATOM 1204 N N . SER B 1 83 ? 4.985 11.994 40.517 1.00 39.61 288 SER B N 1
ATOM 1205 C CA . SER B 1 83 ? 3.965 12.522 41.462 1.00 40.72 288 SER B CA 1
ATOM 1206 C C . SER B 1 83 ? 3.914 11.637 42.713 1.00 40.46 288 SER B C 1
ATOM 1207 O O . SER B 1 83 ? 4.161 10.422 42.587 1.00 40.56 288 SER B O 1
ATOM 1210 N N . ALA B 1 84 ? 3.608 12.234 43.868 1.00 40.57 289 ALA B N 1
ATOM 1211 C CA . ALA B 1 84 ? 3.527 11.557 45.184 1.00 40.68 289 ALA B CA 1
ATOM 1212 C C . ALA B 1 84 ? 2.352 10.573 45.195 1.00 40.50 289 ALA B C 1
ATOM 1213 O O . ALA B 1 84 ? 1.396 10.774 44.422 1.00 39.82 289 ALA B O 1
ATOM 1215 N N . CYS B 1 85 ? 2.438 9.546 46.045 1.00 40.97 290 CYS B N 1
ATOM 1216 C CA . CYS B 1 85 ? 1.350 8.569 46.320 1.00 41.53 290 CYS B CA 1
ATOM 1217 C C . CYS B 1 85 ? 0.254 9.255 47.141 1.00 42.69 290 CYS B C 1
ATOM 1218 O O . CYS B 1 85 ? 0.587 10.156 47.936 1.00 43.78 290 CYS B O 1
ATOM 1221 N N . ALA B 1 86 ? -1.002 8.845 46.944 1.00 44.05 291 ALA B N 1
ATOM 1222 C CA . ALA B 1 86 ? -2.185 9.346 47.683 1.00 45.23 291 ALA B CA 1
ATOM 1223 C C . ALA B 1 86 ? -2.198 8.740 49.092 1.00 46.00 291 ALA B C 1
ATOM 1224 O O . ALA B 1 86 ? -1.494 7.771 49.388 1.00 46.25 291 ALA B O 1
#

InterPro domains:
  IPR002524 Cation efflux [TIGR01297] (14-289)
  IPR027469 Cation efflux transmembrane domain superfamily [G3DSA:1.20.1510.10] (15-208)
  IPR027469 Cation efflux transmembrane domain superfamily [SSF161111] (13-209)
  IPR027470 Cation efflux protein, cytoplasmic domain [PF16916] (212-287)
  IPR036837 Cation efflux protein, cytoplasmic domain superfamily [SSF160240] (213-286)
  IPR050681 Cation Diffusion Facilitator/SLC30A [PTHR11562] (11-290)
  IPR058533 Cation efflux protein, transmembrane domain [PF01545] (19-208)

Nearest PDB structures (foldseek):
  6vd8-assembly1_A  TM=1.012E+00  e=6.206E-18  Pseudomonas aeruginosa PAO1
  6vd8-assembly1_B-2  TM=9.978E-01  e=2.318E-14  Pseudomonas aeruginosa PAO1
  6vd9-assembly2_B  TM=9.106E-01  e=5.846E-07  Cupriavidus metallidurans CH34
  8j7v-assembly1_B  TM=8.490E-01  e=7.614E-05  Homo sapiens
  8j7t-assembly1_B  TM=8.520E-01  e=2.182E-04  Homo sapiens